Protein AF-A0A519EZC8-F1 (afdb_monomer_lite)

Structure (mmCIF, N/CA/C/O backbone):
data_AF-A0A519EZC8-F1
#
_entry.id   AF-A0A519EZC8-F1
#
loop_
_atom_site.group_PDB
_atom_site.id
_atom_site.type_symbol
_atom_site.label_atom_id
_atom_site.label_alt_id
_atom_site.label_comp_id
_atom_site.label_asym_id
_atom_site.label_entity_id
_atom_site.label_seq_id
_atom_site.pdbx_PDB_ins_code
_atom_site.Cartn_x
_atom_site.Cartn_y
_atom_site.Cartn_z
_atom_site.occupancy
_atom_site.B_iso_or_equiv
_atom_site.auth_seq_id
_atom_site.auth_comp_id
_atom_site.auth_asym_id
_atom_site.auth_atom_id
_atom_site.pdbx_PDB_model_num
ATOM 1 N N . MET A 1 1 ? -23.827 -13.767 7.069 1.00 83.06 1 MET A N 1
ATOM 2 C CA . MET A 1 1 ? -22.405 -13.364 7.131 1.00 83.06 1 MET A CA 1
ATOM 3 C C . MET A 1 1 ? -22.259 -12.058 6.368 1.00 83.06 1 MET A C 1
ATOM 5 O O . MET A 1 1 ? -22.930 -11.906 5.355 1.00 83.06 1 MET A O 1
ATOM 9 N N . LEU A 1 2 ? -21.478 -11.099 6.868 1.00 92.12 2 LEU A N 1
ATOM 10 C CA . LEU A 1 2 ? -21.221 -9.865 6.126 1.00 92.12 2 LEU A CA 1
ATOM 11 C C . LEU A 1 2 ? -20.275 -10.171 4.958 1.00 92.12 2 LEU A C 1
ATOM 13 O O . LEU A 1 2 ? -19.174 -10.662 5.186 1.00 92.12 2 LEU A O 1
ATOM 17 N N . THR A 1 3 ? -20.695 -9.852 3.736 1.00 95.44 3 THR A N 1
ATOM 18 C CA . THR A 1 3 ? -19.842 -9.895 2.542 1.00 95.44 3 THR A CA 1
ATOM 19 C C . THR A 1 3 ? -19.525 -8.468 2.113 1.00 95.44 3 THR A C 1
ATOM 21 O O . THR A 1 3 ? -20.430 -7.641 1.964 1.00 95.44 3 THR A O 1
ATOM 24 N N . ILE A 1 4 ? -18.239 -8.174 1.931 1.00 96.19 4 ILE A N 1
ATOM 25 C CA . ILE A 1 4 ? -17.754 -6.904 1.391 1.00 96.19 4 ILE A CA 1
ATOM 26 C C . ILE A 1 4 ? -17.487 -7.118 -0.096 1.00 96.19 4 ILE A C 1
ATOM 28 O O . ILE A 1 4 ? -16.716 -8.000 -0.458 1.00 96.19 4 ILE A O 1
ATOM 32 N N . ILE A 1 5 ? -18.132 -6.316 -0.942 1.00 96.12 5 ILE A N 1
ATOM 33 C CA . ILE A 1 5 ? -17.830 -6.263 -2.373 1.00 96.12 5 ILE A CA 1
ATOM 34 C C . ILE A 1 5 ? -16.841 -5.111 -2.574 1.00 96.12 5 ILE A C 1
ATOM 36 O O . ILE A 1 5 ? -17.213 -3.966 -2.293 1.0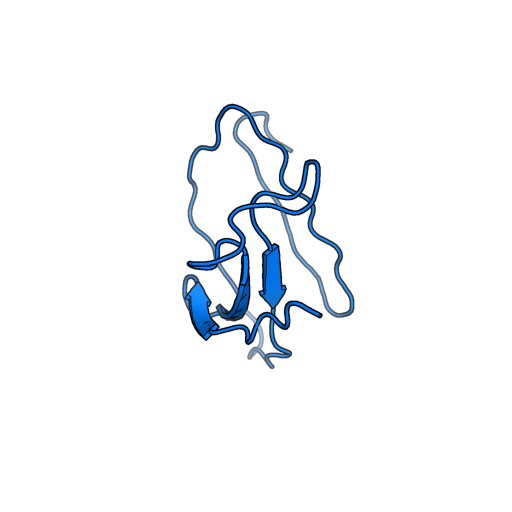0 96.12 5 ILE A O 1
ATOM 40 N N . PRO A 1 6 ? -15.593 -5.386 -2.990 1.00 97.44 6 PRO A N 1
ATOM 41 C CA . PRO A 1 6 ? -14.609 -4.343 -3.241 1.00 97.44 6 PRO A CA 1
ATOM 42 C C . PRO A 1 6 ? -15.062 -3.438 -4.383 1.00 97.44 6 PRO A C 1
ATOM 44 O O . PRO A 1 6 ? -15.667 -3.900 -5.351 1.00 97.44 6 PRO A O 1
ATOM 47 N N . ARG A 1 7 ? -14.740 -2.152 -4.287 1.00 97.12 7 ARG A N 1
ATOM 48 C CA . ARG A 1 7 ? -14.947 -1.205 -5.387 1.00 97.12 7 ARG A CA 1
ATOM 49 C C . ARG A 1 7 ? -13.671 -1.064 -6.207 1.00 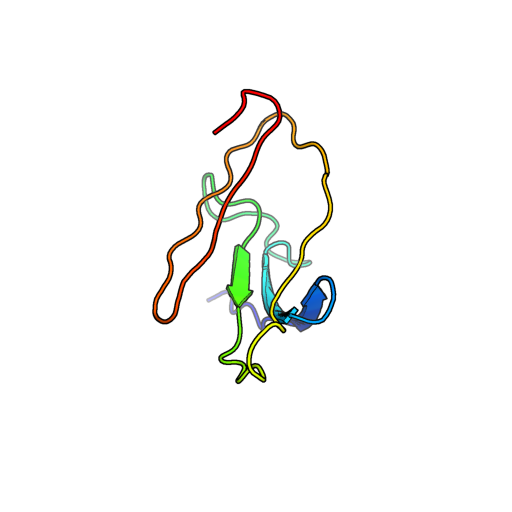97.12 7 ARG A C 1
ATOM 51 O O . ARG A 1 7 ? -12.585 -1.085 -5.631 1.00 97.12 7 ARG A O 1
ATOM 58 N N . ALA A 1 8 ? -13.820 -0.919 -7.519 1.00 98.25 8 ALA A N 1
ATOM 59 C CA . ALA A 1 8 ? -12.708 -0.576 -8.394 1.00 98.25 8 ALA A CA 1
ATOM 60 C C . ALA A 1 8 ? -12.339 0.900 -8.211 1.00 98.25 8 ALA A C 1
ATOM 62 O O . ALA A 1 8 ? -13.222 1.758 -8.161 1.00 98.25 8 ALA A O 1
ATOM 63 N N . GLU A 1 9 ? -11.046 1.174 -8.105 1.00 97.69 9 GLU A N 1
ATOM 64 C CA . GLU A 1 9 ? -10.475 2.518 -8.035 1.00 97.69 9 GLU A CA 1
ATOM 65 C C . GLU A 1 9 ? -9.144 2.561 -8.800 1.00 97.69 9 GLU A C 1
ATOM 67 O O . GLU A 1 9 ? -8.622 1.527 -9.219 1.00 97.69 9 GLU A O 1
ATOM 72 N N . ASP A 1 10 ? -8.610 3.766 -8.973 1.00 95.44 10 ASP A N 1
ATOM 73 C CA . ASP A 1 10 ? -7.297 4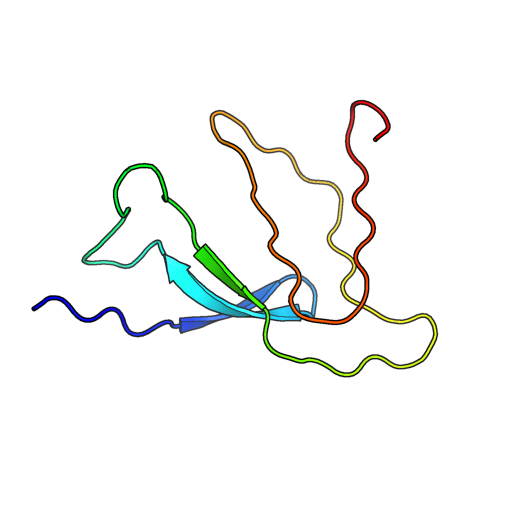.025 -9.557 1.00 95.44 10 ASP A CA 1
ATOM 74 C C . ASP A 1 10 ? -6.462 4.853 -8.573 1.00 95.44 10 ASP A C 1
ATOM 76 O O . ASP A 1 10 ? -6.969 5.804 -7.966 1.00 95.44 10 ASP A O 1
ATOM 80 N N . VAL A 1 11 ? -5.197 4.475 -8.393 1.00 94.44 11 VAL A N 1
ATOM 81 C CA . VAL A 1 11 ? -4.228 5.202 -7.568 1.00 94.44 11 VAL A CA 1
ATOM 82 C C . VAL A 1 11 ? -3.033 5.562 -8.441 1.00 94.44 11 VAL A C 1
ATOM 84 O O . VAL A 1 11 ? -2.155 4.738 -8.670 1.00 94.44 11 VAL A O 1
ATOM 87 N N . GLU A 1 12 ? -3.025 6.795 -8.949 1.00 91.44 12 GLU A N 1
ATOM 88 C CA . GLU A 1 12 ? -1.991 7.323 -9.857 1.00 91.44 12 GLU A CA 1
ATOM 89 C C . GLU A 1 12 ? -1.673 6.370 -11.032 1.00 91.44 12 GLU A C 1
ATOM 91 O O . GLU A 1 12 ? -0.516 6.110 -11.352 1.00 91.44 12 GLU A O 1
ATOM 96 N N . GLY A 1 13 ? -2.712 5.835 -11.682 1.00 89.62 13 GLY A N 1
ATOM 97 C CA . GLY A 1 13 ? -2.597 4.939 -12.835 1.00 89.62 13 GLY A CA 1
ATOM 98 C C . GLY A 1 13 ? -2.454 3.454 -12.490 1.00 89.62 13 GLY A C 1
ATOM 99 O O . GLY A 1 13 ? -2.396 2.625 -13.400 1.00 89.62 13 GLY A O 1
ATOM 100 N N . GLN A 1 14 ? -2.389 3.095 -11.203 1.00 94.94 14 GLN A N 1
ATOM 101 C CA . GLN A 1 14 ? -2.489 1.708 -10.749 1.00 94.94 14 GLN A CA 1
ATOM 102 C C . GLN A 1 14 ? -3.961 1.358 -10.474 1.00 94.94 14 GLN A C 1
ATOM 104 O O . GLN A 1 14 ? -4.528 1.851 -9.490 1.00 94.94 14 GLN A O 1
ATOM 109 N N . PRO A 1 15 ? -4.587 0.465 -11.264 1.00 97.00 15 PRO A N 1
ATOM 110 C CA . PRO A 1 15 ? -5.920 -0.031 -10.958 1.00 97.00 15 PRO A CA 1
ATOM 111 C C . PRO A 1 15 ? -5.890 -0.925 -9.713 1.00 97.00 15 PRO A C 1
ATOM 113 O O . PRO A 1 15 ? -5.005 -1.772 -9.541 1.00 97.00 15 PRO A O 1
ATOM 116 N N . ILE A 1 16 ? -6.881 -0.747 -8.845 1.00 98.19 16 ILE A N 1
ATOM 117 C CA . ILE A 1 16 ? -7.007 -1.464 -7.576 1.00 98.19 16 ILE A CA 1
ATOM 118 C C . ILE A 1 16 ? -8.444 -1.934 -7.334 1.00 98.19 16 ILE A C 1
ATOM 120 O O . ILE A 1 16 ? -9.412 -1.404 -7.884 1.00 98.19 16 ILE A O 1
ATOM 124 N N . LEU A 1 17 ? -8.591 -2.888 -6.419 1.00 98.62 17 LEU A N 1
ATOM 125 C CA . LEU A 1 17 ? -9.842 -3.166 -5.722 1.00 98.62 17 LEU A CA 1
ATOM 126 C C . LEU A 1 17 ? -9.702 -2.761 -4.255 1.00 98.62 17 LEU A C 1
ATOM 128 O O . LEU A 1 17 ? -8.776 -3.212 -3.585 1.00 98.62 17 LEU A O 1
ATOM 132 N N . ARG A 1 18 ? -10.649 -1.973 -3.734 1.00 98.38 18 ARG A N 1
ATOM 133 C CA . ARG A 1 18 ? -10.643 -1.473 -2.349 1.00 98.38 18 ARG A CA 1
ATOM 134 C C . ARG A 1 18 ? -11.775 -2.076 -1.507 1.00 98.38 18 ARG A C 1
ATOM 136 O O . ARG A 1 18 ? -12.910 -1.585 -1.565 1.00 98.38 18 ARG A O 1
ATOM 143 N N . PRO A 1 19 ? -11.515 -3.143 -0.724 1.00 97.88 19 PRO A N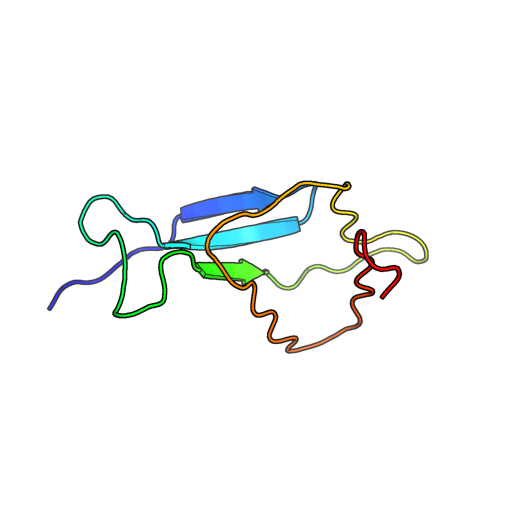 1
ATOM 144 C CA . PRO A 1 19 ? -12.474 -3.684 0.237 1.00 97.88 19 PRO A CA 1
ATOM 145 C C . PRO A 1 19 ? -12.680 -2.791 1.467 1.00 97.88 19 PRO A C 1
ATOM 147 O O . PRO A 1 19 ? -13.805 -2.692 1.954 1.00 97.88 19 PRO A O 1
ATOM 150 N N . LEU A 1 20 ? -11.626 -2.147 1.987 1.00 97.81 20 LEU A N 1
ATOM 151 C CA . LEU A 1 20 ? -11.698 -1.318 3.196 1.00 97.81 20 LEU A CA 1
ATOM 152 C C . LEU A 1 20 ? -11.169 0.099 2.937 1.00 97.81 20 LEU A C 1
ATOM 154 O O . LEU A 1 20 ? -10.142 0.247 2.281 1.00 97.81 20 LEU A O 1
ATOM 158 N N . PRO A 1 21 ? -11.818 1.139 3.488 1.00 97.44 21 PRO A N 1
ATOM 159 C CA . PRO A 1 21 ? -13.055 1.088 4.272 1.00 97.44 21 PRO A CA 1
ATOM 160 C C . PRO A 1 21 ? -14.292 0.841 3.390 1.00 97.44 21 PRO A C 1
ATOM 162 O O . PRO A 1 21 ? -14.340 1.277 2.239 1.00 97.44 21 PRO A O 1
ATOM 165 N N . ALA A 1 22 ? -15.319 0.201 3.955 1.00 96.94 22 ALA A N 1
ATOM 166 C CA . ALA A 1 22 ? -16.639 0.033 3.346 1.00 96.94 22 ALA A CA 1
ATOM 167 C C . ALA A 1 22 ? -17.749 0.587 4.255 1.00 96.94 22 ALA A C 1
ATOM 169 O O . ALA A 1 22 ? -17.614 0.630 5.478 1.00 96.94 22 ALA A O 1
ATOM 170 N N . ALA A 1 23 ? -18.897 0.957 3.673 1.00 94.69 23 ALA A N 1
ATOM 171 C CA . ALA A 1 23 ? -20.001 1.602 4.398 1.00 94.69 23 ALA A CA 1
ATOM 172 C C . ALA A 1 23 ? -20.495 0.814 5.630 1.00 94.69 23 ALA A C 1
ATOM 174 O O . ALA A 1 23 ? -20.891 1.408 6.628 1.00 94.69 23 ALA A O 1
ATOM 175 N N . ARG A 1 24 ? -20.453 -0.524 5.570 1.00 95.31 24 ARG A N 1
ATOM 176 C CA . ARG A 1 24 ? -20.892 -1.427 6.653 1.00 95.31 24 ARG A CA 1
ATOM 177 C C . ARG A 1 24 ? -19.739 -2.077 7.432 1.00 95.31 24 ARG A C 1
ATOM 179 O O . ARG A 1 24 ? -19.997 -2.864 8.334 1.00 95.31 24 ARG A O 1
ATOM 186 N N . CYS A 1 25 ? -18.486 -1.787 7.079 1.00 97.06 25 CYS A N 1
ATOM 187 C CA . CYS A 1 25 ? -17.293 -2.320 7.737 1.00 97.06 25 CYS A CA 1
ATOM 188 C C . CYS A 1 25 ? -16.126 -1.355 7.517 1.00 97.06 25 CYS A C 1
ATOM 190 O O . CYS A 1 25 ? -15.544 -1.297 6.434 1.00 97.06 25 CYS A O 1
ATOM 192 N N . ARG A 1 26 ? -15.818 -0.555 8.540 1.00 96.62 26 ARG A N 1
ATOM 193 C CA . ARG A 1 26 ? -14.735 0.435 8.466 1.00 96.62 26 ARG A CA 1
ATOM 194 C C . ARG A 1 26 ? -13.363 -0.168 8.763 1.00 96.62 26 ARG A C 1
ATOM 196 O O . ARG A 1 26 ? -12.373 0.382 8.302 1.00 96.62 26 ARG A O 1
ATOM 203 N N . SER A 1 27 ? -13.313 -1.266 9.512 1.00 97.44 27 SER A N 1
ATOM 204 C CA . SER A 1 27 ? -12.084 -1.979 9.847 1.00 97.44 27 SER A CA 1
ATOM 205 C C . SER A 1 27 ? -12.349 -3.449 10.168 1.00 97.44 27 SER A C 1
ATOM 207 O O . SER A 1 27 ? -13.469 -3.835 10.516 1.00 97.44 27 SER A O 1
ATOM 209 N N . VAL A 1 28 ? -11.291 -4.255 10.088 1.00 97.12 28 VAL A N 1
ATOM 210 C CA . VAL A 1 28 ? -11.238 -5.628 10.603 1.00 97.12 28 VAL A CA 1
ATOM 211 C C . VAL A 1 28 ? -10.062 -5.702 11.572 1.00 97.12 28 VAL A C 1
ATOM 213 O O . VAL A 1 28 ? -8.907 -5.741 11.157 1.00 97.12 28 VAL A O 1
ATOM 216 N N . GLY A 1 29 ? -10.340 -5.657 12.878 1.00 96.81 29 GLY A N 1
ATOM 217 C CA . GLY A 1 29 ? -9.285 -5.508 13.886 1.00 96.81 29 GLY A CA 1
ATOM 218 C C . GLY A 1 29 ? -8.440 -4.246 13.620 1.00 96.81 29 GLY A C 1
ATOM 219 O O . GLY A 1 29 ? -9.025 -3.168 13.488 1.00 96.81 29 GLY A O 1
ATOM 220 N N . PRO A 1 30 ? -7.098 -4.351 13.515 1.00 96.94 30 PRO A N 1
ATOM 221 C CA . PRO A 1 30 ? -6.224 -3.208 13.240 1.00 96.94 30 PRO A CA 1
ATOM 222 C C . PRO A 1 30 ? -6.197 -2.782 11.760 1.00 96.94 30 PRO A C 1
ATOM 224 O O . PRO A 1 30 ? -5.647 -1.731 11.440 1.00 96.94 30 PRO A O 1
ATOM 227 N N . PHE A 1 31 ? -6.773 -3.567 10.842 1.00 97.88 31 PHE A N 1
ATOM 228 C CA . PHE A 1 31 ? -6.771 -3.252 9.414 1.00 97.88 31 PHE A CA 1
ATOM 229 C C . PHE A 1 31 ? -7.890 -2.260 9.094 1.00 97.88 31 PHE A C 1
ATOM 231 O O . PHE A 1 31 ? -9.067 -2.622 9.047 1.00 97.88 31 PHE A O 1
ATOM 238 N N . VAL A 1 32 ? -7.518 -0.996 8.898 1.00 97.50 32 VAL A N 1
ATOM 239 C CA . VAL A 1 32 ? -8.441 0.122 8.608 1.00 97.50 32 VAL A CA 1
ATOM 240 C C . VAL A 1 32 ? -8.509 0.482 7.121 1.00 97.50 32 VAL A C 1
ATOM 242 O O . VAL A 1 32 ? -9.377 1.246 6.701 1.00 97.50 32 VAL A O 1
ATOM 245 N N . PHE A 1 33 ? -7.599 -0.075 6.326 1.00 97.81 33 PHE A N 1
ATOM 246 C CA . PHE A 1 33 ? -7.467 0.162 4.897 1.00 97.81 33 PHE A CA 1
ATOM 247 C C . PHE A 1 33 ? -6.948 -1.109 4.227 1.00 97.81 33 PHE A C 1
ATOM 249 O O . PHE A 1 33 ? -6.135 -1.825 4.813 1.00 97.81 33 PHE A O 1
ATOM 256 N N . PHE A 1 34 ? -7.440 -1.405 3.028 1.00 98.25 34 PHE A N 1
ATOM 257 C CA . PHE A 1 34 ? -6.988 -2.550 2.250 1.00 98.25 34 PHE A CA 1
ATOM 258 C C . PHE A 1 34 ? -7.189 -2.237 0.776 1.00 98.25 34 PHE A C 1
ATOM 260 O O . PHE A 1 34 ? -8.325 -1.990 0.371 1.00 98.25 34 PHE A O 1
ATOM 267 N N . ASP A 1 35 ? -6.111 -2.333 0.003 1.00 98.19 35 ASP A N 1
ATOM 268 C CA . ASP A 1 35 ? -6.135 -2.305 -1.454 1.00 98.19 35 ASP A CA 1
ATOM 269 C C . ASP A 1 35 ? -5.530 -3.595 -1.998 1.00 98.19 35 ASP A C 1
ATOM 271 O O . ASP A 1 35 ? -4.479 -4.049 -1.546 1.00 98.19 35 ASP A O 1
ATOM 275 N N . HIS A 1 36 ? -6.202 -4.182 -2.982 1.00 98.12 36 HIS A N 1
ATOM 276 C CA . HIS A 1 36 ? -5.640 -5.213 -3.835 1.00 98.12 36 HIS A CA 1
ATOM 277 C C . HIS A 1 36 ? -5.216 -4.557 -5.147 1.00 98.12 36 HIS A C 1
ATOM 279 O O . HIS A 1 36 ? -6.068 -4.145 -5.936 1.00 98.12 36 HIS A O 1
ATOM 285 N N . MET A 1 37 ? -3.906 -4.434 -5.350 1.00 97.12 37 MET A N 1
ATOM 286 C CA . MET A 1 37 ? -3.332 -3.977 -6.614 1.00 97.12 37 MET A CA 1
ATOM 287 C C . MET A 1 37 ? -3.613 -5.022 -7.691 1.00 97.12 37 MET A C 1
ATOM 289 O O . MET A 1 37 ? -3.265 -6.189 -7.512 1.00 97.12 37 MET A O 1
ATOM 293 N N . LEU A 1 38 ? -4.281 -4.614 -8.772 1.00 97.12 38 LEU A N 1
ATOM 294 C CA . LEU A 1 38 ? -4.562 -5.511 -9.886 1.00 97.12 38 LEU A CA 1
ATOM 295 C C . LEU A 1 38 ? -3.311 -5.698 -10.740 1.00 97.12 38 LEU A C 1
ATOM 297 O O . LEU A 1 38 ? -2.544 -4.757 -10.959 1.00 97.12 38 LEU A O 1
ATOM 301 N N . GLU A 1 39 ? -3.138 -6.915 -11.251 1.00 96.06 39 GLU A N 1
ATOM 302 C CA . GLU A 1 39 ? -2.063 -7.235 -12.185 1.00 96.06 39 GLU A CA 1
ATOM 303 C C . GLU A 1 39 ? -2.110 -6.271 -13.373 1.00 96.06 39 GLU A C 1
ATOM 305 O O . GLU A 1 39 ? -3.141 -6.104 -14.028 1.00 96.06 39 GLU A O 1
ATOM 310 N N . THR A 1 40 ? -0.996 -5.582 -13.604 1.00 94.75 40 THR A N 1
ATOM 311 C CA . THR A 1 40 ? -0.885 -4.549 -14.631 1.00 94.75 40 THR A CA 1
ATOM 312 C C . THR A 1 40 ? 0.459 -4.697 -15.324 1.00 94.75 40 THR A C 1
ATOM 314 O O . THR A 1 40 ? 1.505 -4.706 -14.678 1.00 94.75 40 THR A O 1
ATOM 317 N N . ALA A 1 41 ? 0.432 -4.819 -16.651 1.00 94.50 41 ALA A N 1
ATOM 318 C CA . ALA A 1 41 ? 1.639 -4.855 -17.462 1.00 94.50 41 ALA A CA 1
ATOM 319 C C . ALA A 1 41 ? 2.103 -3.429 -17.778 1.00 94.50 41 ALA A C 1
ATOM 321 O O . ALA A 1 41 ? 1.335 -2.618 -18.299 1.00 94.50 41 ALA A O 1
ATOM 322 N N . TYR A 1 42 ? 3.377 -3.150 -17.515 1.00 93.31 42 TYR A N 1
ATOM 323 C CA . TYR A 1 42 ? 4.000 -1.860 -17.793 1.00 93.31 42 TYR A CA 1
ATOM 324 C C . TYR A 1 42 ? 4.987 -1.968 -18.951 1.00 93.31 42 TYR A C 1
ATOM 326 O O . TYR A 1 42 ? 5.727 -2.945 -19.074 1.00 93.31 42 TYR A O 1
ATOM 334 N N . ALA A 1 43 ? 5.027 -0.941 -19.799 1.00 95.31 43 ALA A N 1
ATOM 335 C CA . ALA A 1 43 ? 6.105 -0.805 -20.767 1.00 95.31 43 ALA A CA 1
ATOM 336 C C . ALA A 1 43 ? 7.431 -0.505 -20.034 1.00 95.31 43 ALA A C 1
ATOM 338 O O . ALA A 1 43 ? 7.406 0.084 -18.947 1.00 95.31 43 ALA A O 1
ATOM 339 N N . PRO A 1 44 ? 8.596 -0.844 -20.612 1.00 94.62 44 PRO A N 1
ATOM 340 C CA . PRO A 1 44 ? 9.885 -0.521 -20.005 1.00 94.62 44 PRO A CA 1
ATOM 341 C C . PRO A 1 44 ? 10.007 0.969 -19.652 1.00 94.62 44 PRO A C 1
ATOM 343 O O . PRO A 1 44 ? 9.729 1.832 -20.483 1.00 94.62 44 PRO A O 1
ATOM 346 N N . GLY A 1 45 ? 10.424 1.266 -18.418 1.00 92.69 45 GLY A N 1
ATOM 347 C CA . GLY A 1 45 ? 10.553 2.639 -17.909 1.00 92.69 45 GLY A CA 1
ATOM 348 C C . GLY A 1 45 ? 9.238 3.298 -17.473 1.00 92.69 45 GLY A C 1
ATOM 349 O O . GLY A 1 45 ? 9.250 4.462 -17.085 1.00 92.69 45 GLY A O 1
ATOM 350 N N . THR A 1 46 ? 8.122 2.570 -17.520 1.00 92.62 46 THR A N 1
ATOM 351 C CA . THR A 1 46 ? 6.827 2.993 -16.968 1.00 92.62 46 THR A CA 1
ATOM 352 C C . THR A 1 46 ? 6.447 2.101 -15.789 1.00 92.62 46 THR A C 1
ATOM 354 O O . THR A 1 46 ? 7.028 1.032 -15.604 1.00 92.62 46 THR A O 1
ATOM 357 N N . GLY A 1 47 ? 5.493 2.537 -14.976 1.00 91.62 47 GLY A N 1
ATOM 358 C CA . GLY A 1 47 ? 5.107 1.824 -13.767 1.00 91.62 47 GLY A CA 1
ATOM 359 C C . GLY A 1 47 ? 4.160 2.646 -12.913 1.00 91.62 47 GLY A C 1
ATOM 360 O O . GLY A 1 47 ? 3.858 3.796 -13.235 1.00 91.62 47 GLY A O 1
ATOM 361 N N . MET A 1 48 ? 3.735 2.055 -11.802 1.00 92.94 48 MET A N 1
ATOM 362 C CA . MET A 1 48 ? 3.143 2.805 -10.702 1.00 92.94 48 MET A CA 1
ATOM 363 C C . MET A 1 48 ? 4.174 3.806 -10.153 1.00 92.94 48 MET A C 1
ATOM 365 O O . MET A 1 48 ? 5.260 3.407 -9.732 1.00 92.94 48 MET A O 1
ATOM 369 N N . ASP A 1 49 ? 3.817 5.089 -10.123 1.00 93.50 49 ASP A N 1
ATOM 370 C CA . ASP A 1 49 ? 4.633 6.165 -9.551 1.00 93.50 49 ASP A CA 1
ATOM 371 C C . ASP A 1 49 ? 3.769 7.001 -8.601 1.00 93.50 49 ASP A C 1
ATOM 373 O O . ASP A 1 49 ? 3.082 7.938 -9.006 1.00 93.50 49 ASP A O 1
ATOM 377 N N . ILE A 1 50 ? 3.742 6.595 -7.328 1.00 94.25 50 ILE A N 1
ATOM 378 C CA . ILE A 1 50 ? 2.964 7.281 -6.293 1.00 94.25 50 ILE A CA 1
ATOM 379 C C . ILE A 1 50 ? 3.800 8.419 -5.720 1.00 94.25 50 ILE A C 1
ATOM 381 O O . ILE A 1 50 ? 4.870 8.195 -5.143 1.00 94.25 50 ILE A O 1
ATOM 385 N N . ARG A 1 51 ? 3.293 9.648 -5.821 1.00 94.69 51 ARG A N 1
ATOM 386 C CA . ARG A 1 51 ? 4.024 10.832 -5.364 1.00 94.69 51 ARG A CA 1
ATOM 387 C C . ARG A 1 51 ? 4.144 10.864 -3.845 1.00 94.69 51 ARG A C 1
ATOM 389 O O . ARG A 1 51 ? 3.369 10.255 -3.106 1.00 94.69 51 ARG A O 1
ATOM 396 N N . GLN A 1 52 ? 5.116 11.636 -3.366 1.00 96.44 52 GLN A N 1
ATOM 397 C CA . GLN A 1 52 ? 5.347 11.831 -1.937 1.00 96.44 52 GLN A CA 1
ATOM 398 C C . GLN A 1 52 ? 4.071 12.313 -1.227 1.00 96.44 52 GLN A C 1
ATOM 400 O O . GLN A 1 52 ? 3.488 13.333 -1.597 1.00 96.44 52 GLN A O 1
ATOM 405 N N . HIS A 1 53 ? 3.669 11.600 -0.174 1.00 97.44 53 HIS A N 1
ATOM 406 C CA . HIS A 1 53 ? 2.505 11.935 0.644 1.00 97.44 53 HIS A CA 1
ATOM 407 C C . HIS A 1 53 ? 2.710 11.501 2.109 1.00 97.44 53 HIS A C 1
ATOM 409 O O . HIS A 1 53 ? 3.452 10.552 2.370 1.00 97.44 53 HIS A O 1
ATOM 415 N N . PRO A 1 54 ? 2.097 12.197 3.086 1.00 97.88 54 PRO A N 1
ATOM 416 C CA . PRO A 1 54 ? 2.253 11.877 4.502 1.00 97.88 54 PRO A CA 1
ATOM 417 C C . PRO A 1 54 ? 1.262 10.806 4.983 1.00 97.88 54 PRO A C 1
ATOM 419 O O . PRO A 1 54 ? 0.143 10.709 4.482 1.00 97.88 54 PRO A O 1
ATOM 422 N 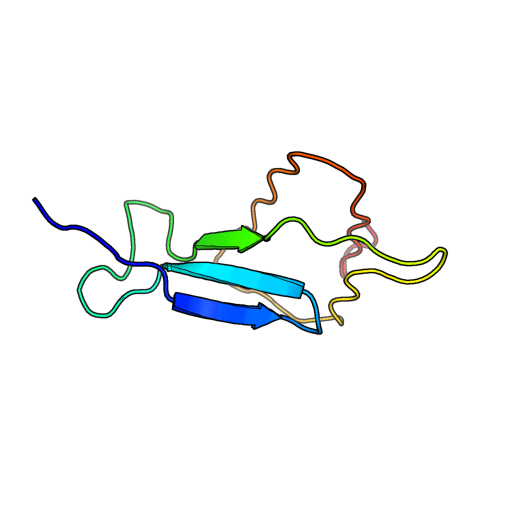N . HIS A 1 55 ? 1.642 10.094 6.046 1.00 97.25 55 HIS A N 1
ATOM 423 C CA . HIS A 1 55 ? 0.760 9.251 6.863 1.00 97.25 55 HIS A CA 1
ATOM 424 C C . HIS A 1 55 ? 0.963 9.572 8.348 1.00 97.25 55 HIS A C 1
ATOM 426 O O . HIS A 1 55 ? 2.058 9.947 8.761 1.00 97.25 55 HIS A O 1
ATOM 432 N N . ILE A 1 56 ? -0.081 9.418 9.164 1.00 98.31 56 ILE A N 1
ATOM 433 C CA . ILE A 1 56 ? -0.017 9.594 10.623 1.00 98.31 56 ILE A CA 1
ATOM 434 C C . ILE A 1 56 ? -0.895 8.552 11.318 1.00 98.31 56 ILE A C 1
ATOM 436 O O . ILE A 1 56 ? -1.983 8.235 10.843 1.00 98.31 56 ILE A O 1
ATOM 440 N N . GLY A 1 57 ? -0.429 8.027 12.456 1.00 97.75 57 GLY A N 1
ATOM 441 C CA . GLY A 1 57 ? -1.216 7.123 13.304 1.00 97.75 57 GLY A CA 1
ATOM 442 C C . GLY A 1 57 ? -1.483 5.741 12.701 1.00 97.75 57 GLY A C 1
ATOM 443 O O . GLY A 1 57 ? -2.416 5.068 13.133 1.00 97.75 57 GLY A O 1
ATOM 444 N N . LEU A 1 58 ? -0.695 5.326 11.704 1.00 97.62 58 LEU A N 1
ATOM 445 C CA . LEU A 1 58 ? -0.841 4.045 11.017 1.00 97.62 58 LEU A CA 1
ATOM 446 C C . LEU A 1 58 ? 0.508 3.481 10.561 1.00 97.62 58 LEU A C 1
ATOM 448 O O . LEU A 1 58 ? 1.533 4.163 10.600 1.00 97.62 58 LEU A O 1
ATOM 452 N N . SER A 1 59 ? 0.482 2.235 10.095 1.00 97.44 59 SER A N 1
ATOM 453 C CA . SER A 1 59 ? 1.578 1.603 9.362 1.00 97.44 59 SER A CA 1
ATOM 454 C C . SER A 1 59 ? 1.037 1.035 8.057 1.00 97.44 59 SER A C 1
ATOM 456 O O . SER A 1 59 ? -0.005 0.379 8.053 1.00 97.44 59 SER A O 1
ATOM 458 N N . THR A 1 60 ? 1.748 1.280 6.961 1.00 97.62 60 THR A N 1
ATOM 459 C CA . THR A 1 60 ? 1.431 0.696 5.655 1.00 97.62 60 THR A CA 1
ATOM 460 C C . THR A 1 60 ? 2.155 -0.634 5.518 1.00 97.62 60 THR A C 1
ATOM 462 O O . THR A 1 60 ? 3.347 -0.727 5.804 1.00 97.62 60 THR A O 1
ATOM 465 N N . LEU A 1 61 ? 1.438 -1.663 5.074 1.00 97.44 61 LEU A N 1
ATOM 466 C CA . LEU A 1 61 ? 2.001 -2.967 4.751 1.00 97.44 61 LEU A CA 1
ATOM 467 C C . LEU A 1 61 ? 1.733 -3.250 3.277 1.00 97.44 61 LEU A C 1
ATOM 469 O O . LEU A 1 61 ? 0.578 -3.324 2.863 1.00 97.44 61 LEU A O 1
ATOM 473 N N . THR A 1 62 ? 2.804 -3.443 2.514 1.00 97.56 62 THR A N 1
ATOM 474 C CA . THR A 1 62 ? 2.735 -3.885 1.120 1.00 97.56 62 THR A CA 1
ATOM 475 C C . THR A 1 62 ? 3.221 -5.322 1.050 1.00 97.56 62 THR A C 1
ATOM 477 O O . THR A 1 62 ? 4.357 -5.613 1.419 1.00 97.56 62 THR A O 1
ATOM 480 N N . TYR A 1 63 ? 2.363 -6.223 0.575 1.00 97.94 63 TYR A N 1
ATOM 481 C CA . TYR A 1 63 ? 2.734 -7.601 0.272 1.00 97.94 63 TYR A CA 1
ATOM 482 C C . TYR A 1 63 ? 2.736 -7.785 -1.246 1.00 97.94 63 TYR A C 1
ATOM 484 O O . TYR A 1 63 ? 1.677 -7.772 -1.874 1.00 97.94 63 TYR A O 1
ATOM 492 N N . LEU A 1 64 ? 3.932 -7.877 -1.829 1.00 97.00 64 LEU A N 1
ATOM 493 C CA . LEU A 1 64 ? 4.123 -7.947 -3.275 1.00 97.00 64 LEU A CA 1
ATOM 494 C C . LEU A 1 64 ? 4.060 -9.401 -3.744 1.00 97.00 64 LEU A C 1
ATOM 496 O O . LEU A 1 64 ? 4.865 -10.223 -3.312 1.00 97.00 64 LEU A O 1
ATOM 500 N N . PHE A 1 65 ? 3.100 -9.701 -4.618 1.00 96.81 65 PHE A N 1
ATOM 501 C CA . PHE A 1 65 ? 2.950 -11.031 -5.208 1.00 96.81 65 PHE A CA 1
ATOM 502 C C . PHE A 1 65 ? 3.942 -11.242 -6.355 1.00 96.81 65 PHE A C 1
ATOM 504 O O . PHE A 1 65 ? 4.651 -12.243 -6.369 1.00 96.81 65 PHE A O 1
ATOM 511 N N . GLU A 1 66 ? 4.015 -10.285 -7.285 1.00 95.56 66 GLU A N 1
ATOM 512 C CA . GLU A 1 66 ? 4.876 -10.333 -8.469 1.00 95.56 66 GLU A CA 1
ATOM 513 C C . GLU A 1 66 ? 5.407 -8.936 -8.825 1.00 95.56 66 GLU A C 1
ATOM 515 O O . GLU A 1 66 ? 4.807 -7.923 -8.460 1.00 95.56 66 GLU A O 1
ATOM 520 N N . GLY A 1 67 ? 6.530 -8.886 -9.549 1.00 94.69 67 GLY A N 1
ATOM 521 C CA . GLY A 1 67 ? 7.186 -7.646 -9.975 1.00 94.69 67 GLY A CA 1
ATOM 522 C C . GLY A 1 67 ? 8.162 -7.073 -8.944 1.00 94.69 67 GLY A C 1
ATOM 523 O O . GLY A 1 67 ? 8.696 -7.788 -8.095 1.00 94.69 67 GLY A O 1
ATOM 524 N N . GLU A 1 68 ? 8.407 -5.766 -9.030 1.00 94.88 68 GLU A N 1
ATOM 525 C CA . GLU A 1 68 ? 9.261 -5.020 -8.104 1.00 94.88 68 GLU A CA 1
ATOM 526 C C . GLU A 1 68 ? 8.618 -3.682 -7.727 1.00 94.88 68 GLU A C 1
ATOM 528 O O . GLU A 1 68 ? 7.933 -3.055 -8.532 1.00 94.88 68 GLU A O 1
ATOM 533 N N . ILE A 1 69 ? 8.840 -3.238 -6.488 1.00 94.94 69 ILE A N 1
ATOM 534 C CA . ILE A 1 69 ? 8.421 -1.919 -6.007 1.00 94.94 69 ILE A CA 1
ATOM 535 C C . ILE A 1 69 ? 9.592 -1.300 -5.261 1.00 94.94 69 ILE A C 1
ATOM 537 O O . ILE A 1 69 ? 10.166 -1.912 -4.359 1.00 94.94 69 ILE A O 1
ATOM 541 N N . ARG A 1 70 ? 9.906 -0.048 -5.595 1.00 95.50 70 ARG A N 1
ATOM 542 C CA . ARG A 1 70 ? 10.835 0.770 -4.822 1.00 95.50 70 ARG A CA 1
ATOM 543 C C . ARG A 1 70 ? 10.053 1.699 -3.905 1.00 95.50 70 ARG A C 1
ATOM 545 O O . ARG A 1 70 ? 9.286 2.533 -4.373 1.00 95.50 70 ARG A O 1
ATOM 552 N N . HIS A 1 71 ? 10.289 1.579 -2.606 1.00 96.69 71 HIS A N 1
ATOM 553 C CA . HIS A 1 71 ? 9.825 2.557 -1.631 1.00 96.69 71 HIS A CA 1
ATOM 554 C C . HIS A 1 71 ? 10.908 3.613 -1.400 1.00 96.69 71 HIS A C 1
ATOM 556 O O . HIS A 1 71 ? 12.094 3.295 -1.467 1.00 96.69 71 HIS A O 1
ATOM 562 N N . LYS A 1 72 ? 10.489 4.859 -1.166 1.00 97.06 72 LYS A N 1
ATOM 563 C CA . LYS A 1 72 ? 11.348 5.915 -0.636 1.00 97.06 72 LYS A CA 1
ATOM 564 C C . LYS A 1 72 ? 10.559 6.775 0.340 1.00 97.06 72 LYS A C 1
ATOM 566 O O . LYS A 1 72 ? 9.468 7.227 -0.009 1.00 97.06 72 LYS A O 1
ATOM 571 N N . ASP A 1 73 ? 11.115 7.044 1.517 1.00 97.75 73 ASP A N 1
ATOM 572 C CA . ASP A 1 73 ? 10.448 7.850 2.548 1.00 97.75 73 ASP A CA 1
ATOM 573 C C . ASP A 1 73 ? 11.238 9.099 2.981 1.00 97.75 73 ASP A C 1
ATOM 575 O O . ASP A 1 73 ? 12.302 9.432 2.451 1.00 97.75 73 ASP A O 1
ATOM 579 N N . SER A 1 74 ? 10.681 9.843 3.943 1.00 97.62 74 SER A N 1
ATOM 580 C CA . SER A 1 74 ? 11.286 11.063 4.494 1.00 97.62 74 SER A CA 1
ATOM 581 C C . SER A 1 74 ? 12.484 10.819 5.417 1.00 97.62 74 SER A C 1
ATOM 583 O O . SER A 1 74 ? 13.167 11.777 5.769 1.00 97.62 74 SER A O 1
ATOM 585 N N . LEU A 1 75 ? 12.727 9.578 5.842 1.00 98.06 75 LEU A N 1
ATOM 586 C CA . LEU A 1 75 ? 13.902 9.181 6.621 1.00 98.06 75 LEU A CA 1
ATOM 587 C C . LEU A 1 75 ? 15.061 8.740 5.716 1.00 98.06 75 LEU A C 1
ATOM 589 O O . LEU A 1 75 ? 16.180 8.571 6.198 1.00 98.06 75 LEU A O 1
ATOM 593 N N . GLY A 1 76 ? 14.810 8.615 4.410 1.00 94.69 76 GLY A N 1
ATOM 594 C CA . GLY A 1 76 ? 15.806 8.257 3.408 1.00 94.69 76 GLY A CA 1
ATOM 595 C C . GLY A 1 76 ? 15.922 6.757 3.155 1.00 94.69 76 GLY A C 1
ATOM 596 O O . GLY A 1 76 ? 16.917 6.358 2.545 1.00 94.69 76 GLY A O 1
ATOM 597 N N . SER A 1 77 ? 14.950 5.954 3.615 1.00 91.44 77 SER A N 1
ATOM 598 C CA . SER A 1 77 ? 14.804 4.572 3.137 1.00 91.44 77 SER A CA 1
ATOM 599 C C . SER A 1 77 ? 14.417 4.529 1.660 1.00 91.44 77 SER A C 1
ATOM 601 O O . SER A 1 77 ? 13.978 5.584 1.135 1.00 91.44 77 SER A O 1
#

pLDDT: mean 95.97, std 2.47, range [83.06, 98.62]

Sequence (77 aa):
MLTIIPRAEDVEGQPILRPLPAARCRSVGPFVFFDHMLETAYAPGTGMDIRQHPHIGLSTLTYLFEGEIRHKDSLGS

Radius of gyration: 14.34 Å; chains: 1; bounding box: 38×25×35 Å

Secondary structure (DSSP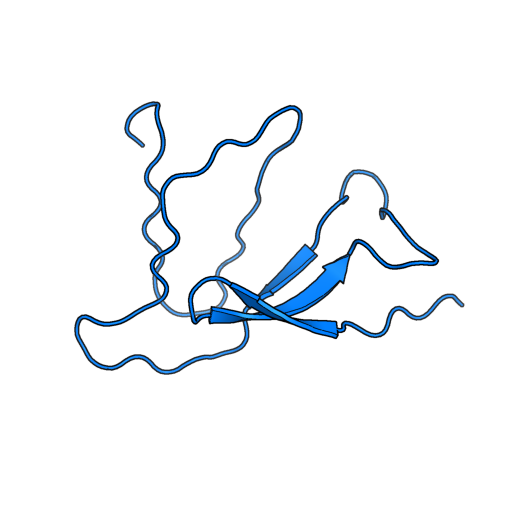, 8-state):
-----PEEEEETTEEEEEEESBTTBS-BTTB--EEEEPP----TT----PPP----S-------SSS------TT--

Foldseek 3Di:
DDDFDFDWDDQQNFIWTWRAPDPVHCADVQRRTDIDGDDDDDDPPDDDDHDDDDDPPDDDDDDDPDDDDDDAHPVGD